Protein AF-A0A7J2XX14-F1 (afdb_monomer_lite)

Sequence (65 aa):
FVIGMGACAIDGGIFWNSYNIVRPMDILPVNVFIPGCPPRPEAVAQAIIMLQRKIRKGELVKYED

Secondary structure (DSSP, 8-state):
--EEESTHHHH-GGGTT-TT---GGGTS--SEEE--SSPPHHHHHHHHHHHHHHHHTTTT-----

Radius of gyration: 13.13 Å; chains: 1; bounding box: 30×20×30 Å

Structure (mmCIF, N/CA/C/O backbone):
data_AF-A0A7J2XX14-F1
#
_entry.id   AF-A0A7J2XX14-F1
#
loop_
_atom_site.group_PDB
_atom_site.id
_atom_site.type_symbol
_atom_site.label_atom_id
_atom_site.label_alt_id
_atom_site.label_comp_id
_atom_site.label_asym_id
_atom_site.label_entity_id
_atom_site.label_seq_id
_atom_site.pdbx_PDB_ins_code
_atom_site.Cartn_x
_atom_site.Cartn_y
_atom_site.Cartn_z
_atom_site.occupancy
_atom_site.B_iso_or_equiv
_atom_site.auth_seq_id
_atom_site.auth_comp_id
_atom_site.auth_asym_id
_atom_site.auth_atom_id
_atom_site.pdbx_PDB_model_num
ATOM 1 N N . PHE A 1 1 ? -4.490 9.105 6.299 1.00 84.94 1 PHE A N 1
ATOM 2 C CA . PHE A 1 1 ? -4.587 7.659 6.018 1.00 84.94 1 PHE A CA 1
ATOM 3 C C . PHE A 1 1 ? -4.095 7.385 4.614 1.00 84.94 1 PHE A C 1
ATOM 5 O O . PHE A 1 1 ? -4.418 8.158 3.722 1.00 84.94 1 PHE A O 1
ATOM 12 N N . VAL A 1 2 ? -3.364 6.292 4.422 1.00 88.88 2 VAL A N 1
ATOM 13 C CA . VAL A 1 2 ? -2.844 5.850 3.127 1.00 88.88 2 VAL A CA 1
ATOM 14 C C . VAL A 1 2 ? -3.228 4.390 2.904 1.00 88.88 2 VAL A C 1
ATOM 16 O O . VAL A 1 2 ? -3.020 3.543 3.778 1.00 88.88 2 VAL A O 1
ATOM 19 N N . ILE A 1 3 ? -3.752 4.100 1.712 1.00 90.69 3 ILE A N 1
ATOM 20 C CA . ILE A 1 3 ? -3.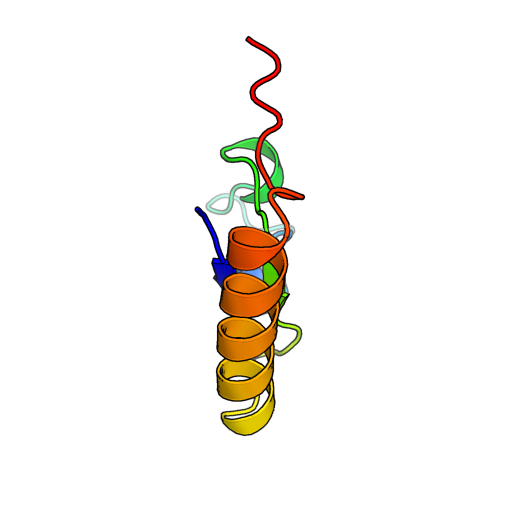970 2.740 1.220 1.00 90.69 3 ILE A CA 1
ATOM 21 C C . ILE A 1 3 ? -2.988 2.475 0.076 1.00 90.69 3 ILE A C 1
ATOM 23 O O . ILE A 1 3 ? -3.030 3.162 -0.942 1.00 90.69 3 ILE A O 1
ATOM 27 N N . GLY A 1 4 ? -2.135 1.464 0.230 1.00 91.94 4 GLY A N 1
ATOM 28 C CA . GLY A 1 4 ? -1.289 0.962 -0.852 1.00 91.94 4 GLY A CA 1
ATOM 29 C C . GLY A 1 4 ? -2.067 -0.057 -1.677 1.00 91.94 4 GLY A C 1
ATOM 30 O O . GLY A 1 4 ? -2.482 -1.086 -1.144 1.00 91.94 4 GLY A O 1
ATOM 31 N N . MET A 1 5 ? -2.297 0.227 -2.959 1.00 92.69 5 MET A N 1
ATOM 32 C CA . MET A 1 5 ? -3.082 -0.634 -3.844 1.00 92.69 5 MET A CA 1
ATOM 33 C C . MET A 1 5 ? -2.187 -1.372 -4.844 1.00 92.69 5 MET A C 1
ATOM 35 O O . MET A 1 5 ? -1.608 -0.767 -5.741 1.00 92.69 5 MET A O 1
ATOM 39 N N . GLY A 1 6 ? -2.130 -2.696 -4.720 1.00 91.94 6 GLY A N 1
ATOM 40 C CA . GLY A 1 6 ? -1.403 -3.572 -5.631 1.00 91.94 6 GLY A CA 1
ATOM 41 C C . GLY A 1 6 ? 0.108 -3.617 -5.394 1.00 91.94 6 GLY A C 1
ATOM 42 O O . GLY A 1 6 ? 0.679 -2.799 -4.679 1.00 91.94 6 GLY A O 1
ATOM 43 N N . ALA A 1 7 ? 0.768 -4.601 -6.007 1.00 90.50 7 ALA A N 1
ATOM 44 C CA . ALA A 1 7 ? 2.186 -4.896 -5.776 1.00 90.50 7 ALA A CA 1
ATOM 45 C C . ALA A 1 7 ? 3.108 -3.703 -6.085 1.00 90.50 7 ALA A C 1
ATOM 47 O O . ALA A 1 7 ? 4.092 -3.481 -5.380 1.00 90.50 7 ALA A O 1
ATOM 48 N N . CYS A 1 8 ? 2.753 -2.893 -7.088 1.00 91.38 8 CYS A N 1
ATOM 49 C CA . CYS A 1 8 ? 3.506 -1.693 -7.448 1.00 91.38 8 CYS A CA 1
ATOM 50 C C . CYS A 1 8 ? 3.556 -0.664 -6.309 1.00 91.38 8 CYS A C 1
ATOM 52 O O . CYS A 1 8 ? 4.579 -0.014 -6.123 1.00 91.38 8 CYS A O 1
ATOM 54 N N . ALA A 1 9 ? 2.484 -0.549 -5.521 1.00 89.75 9 ALA A N 1
ATOM 55 C CA . ALA A 1 9 ? 2.386 0.412 -4.428 1.00 89.75 9 ALA A CA 1
ATOM 56 C C . ALA A 1 9 ? 3.092 -0.036 -3.131 1.00 89.7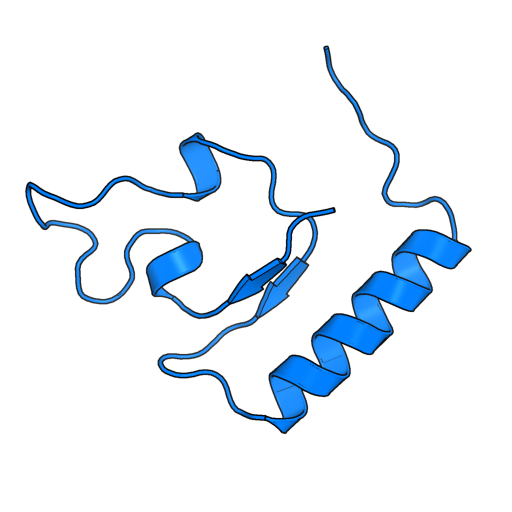5 9 ALA A C 1
ATOM 58 O O . ALA A 1 9 ? 3.159 0.757 -2.198 1.00 89.75 9 ALA A O 1
ATOM 59 N N . ILE A 1 10 ? 3.593 -1.278 -3.043 1.00 84.94 10 ILE A N 1
ATOM 60 C CA . ILE A 1 10 ? 4.432 -1.719 -1.909 1.00 84.94 10 ILE A CA 1
ATOM 61 C C . ILE A 1 10 ? 5.896 -1.437 -2.209 1.00 84.94 10 ILE A C 1
ATOM 63 O O . ILE A 1 10 ? 6.562 -0.716 -1.475 1.00 84.94 10 ILE A O 1
ATOM 67 N N . ASP A 1 11 ? 6.371 -2.043 -3.296 1.00 87.38 11 ASP A N 1
ATOM 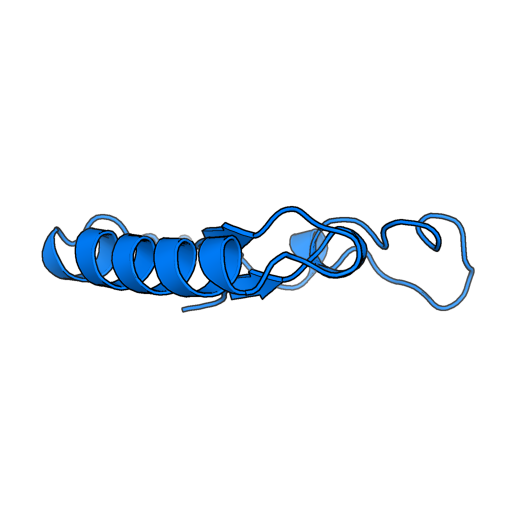68 C CA . ASP A 1 11 ? 7.793 -2.296 -3.529 1.00 87.38 11 ASP A CA 1
ATOM 69 C C . ASP A 1 11 ? 8.131 -2.208 -5.029 1.00 87.38 11 ASP A C 1
ATOM 71 O O . ASP A 1 11 ? 9.075 -2.808 -5.522 1.00 87.38 11 ASP A O 1
ATOM 75 N N . GLY A 1 12 ? 7.293 -1.521 -5.817 1.00 89.44 12 GLY A N 1
ATOM 76 C CA . GLY A 1 12 ? 7.467 -1.400 -7.269 1.00 89.44 12 GLY A CA 1
ATOM 77 C C . GLY A 1 12 ? 6.949 -2.591 -8.087 1.00 89.44 12 GLY A C 1
ATOM 78 O O . GLY A 1 12 ? 6.804 -2.483 -9.304 1.00 89.44 12 GLY A O 1
ATOM 79 N N . GLY A 1 13 ? 6.552 -3.693 -7.444 1.00 91.00 13 GLY A N 1
ATOM 80 C CA . GLY A 1 13 ? 5.871 -4.816 -8.094 1.00 91.00 13 GLY A CA 1
ATOM 81 C C . GLY A 1 13 ? 6.721 -5.444 -9.197 1.00 91.00 13 GLY A C 1
ATOM 82 O O . GLY A 1 13 ? 7.895 -5.728 -8.994 1.00 91.00 13 GLY A O 1
ATOM 83 N N . ILE A 1 14 ? 6.154 -5.637 -10.391 1.00 92.81 14 ILE A N 1
ATOM 84 C CA . ILE A 1 14 ? 6.914 -6.172 -11.538 1.00 92.81 14 ILE A CA 1
ATOM 85 C C . ILE A 1 14 ? 8.066 -5.255 -11.981 1.00 92.81 14 ILE A C 1
ATOM 87 O O . ILE A 1 14 ? 8.979 -5.704 -12.666 1.00 92.81 14 ILE A O 1
ATOM 91 N N . PHE A 1 15 ? 8.036 -3.984 -11.579 1.00 93.06 15 PHE A N 1
ATOM 92 C CA . PHE A 1 15 ? 9.006 -2.964 -11.958 1.00 93.06 15 PHE A CA 1
ATOM 93 C C . PHE A 1 15 ? 10.016 -2.652 -10.847 1.00 93.06 15 PHE A C 1
ATOM 95 O O . PHE A 1 15 ? 10.735 -1.666 -10.970 1.00 93.06 15 PHE A O 1
ATOM 102 N N . TRP A 1 16 ? 10.098 -3.463 -9.786 1.00 90.38 16 TRP A N 1
ATOM 103 C CA . TRP A 1 16 ? 10.918 -3.197 -8.593 1.00 90.38 16 TRP A CA 1
ATOM 104 C C . TRP A 1 16 ? 12.392 -2.837 -8.879 1.00 90.38 16 TRP A C 1
ATOM 106 O O . TRP A 1 16 ? 12.981 -2.066 -8.131 1.00 90.38 16 TRP A O 1
ATOM 116 N N . ASN A 1 17 ? 12.975 -3.343 -9.973 1.00 91.50 17 ASN A N 1
ATOM 117 C CA . ASN A 1 17 ? 14.360 -3.066 -10.387 1.00 91.50 17 ASN A CA 1
ATOM 118 C C . ASN A 1 17 ? 14.476 -2.040 -11.536 1.00 91.50 17 ASN A C 1
ATOM 120 O O . ASN A 1 17 ? 15.463 -2.015 -12.271 1.00 91.50 17 ASN A O 1
ATOM 124 N N . SER A 1 18 ? 13.439 -1.237 -11.772 1.00 93.19 18 SER A N 1
ATOM 125 C CA . SER A 1 18 ? 13.459 -0.221 -12.829 1.00 93.19 18 SER A CA 1
ATOM 126 C C . SER A 1 18 ? 14.084 1.071 -12.311 1.00 93.19 18 SER A C 1
ATOM 128 O O . SER A 1 18 ? 13.779 1.516 -11.209 1.00 93.19 18 SER A O 1
ATOM 130 N N . TYR A 1 19 ? 14.920 1.712 -13.130 1.00 93.75 19 TYR A N 1
ATOM 131 C CA . TYR A 1 19 ? 15.657 2.933 -12.767 1.00 93.75 19 TYR A CA 1
ATOM 132 C C . TYR A 1 19 ? 14.758 4.128 -12.406 1.00 93.75 19 TYR A C 1
ATOM 134 O O . TYR A 1 19 ? 15.209 5.092 -11.797 1.00 93.75 19 TYR A O 1
ATOM 142 N N . ASN A 1 20 ? 13.497 4.086 -12.826 1.00 91.88 20 ASN A N 1
ATOM 143 C CA . ASN A 1 20 ? 12.507 5.140 -12.660 1.00 91.88 20 ASN A CA 1
ATOM 144 C C . ASN A 1 20 ? 11.446 4.809 -11.600 1.00 91.88 20 ASN A C 1
ATOM 146 O O . ASN A 1 20 ? 10.418 5.487 -11.562 1.00 91.88 20 ASN A O 1
ATOM 150 N N . ILE A 1 21 ? 11.650 3.771 -10.781 1.00 91.12 21 ILE A N 1
ATOM 151 C CA . ILE A 1 21 ? 10.745 3.444 -9.679 1.00 91.12 21 ILE A CA 1
ATOM 152 C C . ILE A 1 21 ? 11.414 3.674 -8.332 1.00 91.12 21 ILE A C 1
ATOM 154 O O . ILE A 1 21 ? 12.604 3.445 -8.139 1.00 91.12 21 ILE A O 1
ATOM 158 N N . VAL A 1 22 ? 10.601 4.122 -7.387 1.00 89.50 22 VAL A N 1
ATOM 159 C CA . VAL A 1 22 ? 10.958 4.262 -5.982 1.00 89.50 22 VAL A CA 1
ATOM 160 C C . VAL A 1 22 ? 10.029 3.371 -5.176 1.00 89.50 22 VAL A C 1
ATOM 162 O O . VAL A 1 22 ? 8.862 3.217 -5.540 1.00 89.50 22 VAL A O 1
ATOM 165 N N . ARG A 1 23 ? 10.539 2.771 -4.098 1.00 85.00 23 ARG A N 1
ATOM 166 C CA . ARG A 1 23 ? 9.746 1.928 -3.200 1.00 85.00 23 ARG A CA 1
ATOM 167 C C . ARG A 1 23 ? 8.783 2.817 -2.412 1.00 85.00 23 ARG A C 1
ATOM 169 O O . ARG A 1 23 ? 9.241 3.589 -1.571 1.00 85.00 23 ARG A O 1
ATOM 176 N N . PRO A 1 24 ? 7.460 2.756 -2.655 1.00 80.94 24 PRO A N 1
ATOM 177 C CA . PRO A 1 24 ? 6.539 3.710 -2.037 1.00 80.94 24 PRO A CA 1
ATOM 178 C C . PRO A 1 24 ? 6.471 3.573 -0.512 1.00 80.94 24 PRO A C 1
ATOM 180 O O . PRO A 1 24 ? 6.224 4.563 0.172 1.00 80.94 24 PRO A O 1
ATOM 183 N N . MET A 1 25 ? 6.751 2.376 0.019 1.00 79.44 25 MET A N 1
ATOM 184 C CA . MET A 1 25 ? 6.845 2.122 1.460 1.00 79.44 25 MET A CA 1
ATOM 185 C C . MET A 1 25 ? 7.956 2.931 2.152 1.00 79.44 25 MET A C 1
ATOM 187 O O . MET A 1 25 ? 7.822 3.228 3.335 1.00 79.44 25 MET A O 1
ATOM 191 N N . ASP A 1 26 ? 8.995 3.338 1.416 1.00 84.44 26 ASP A N 1
ATOM 192 C CA . ASP A 1 26 ? 10.091 4.159 1.947 1.00 84.44 26 ASP A CA 1
ATOM 193 C C . ASP A 1 26 ? 9.753 5.664 1.950 1.00 84.44 26 ASP A C 1
ATOM 195 O O . ASP A 1 26 ? 10.439 6.448 2.599 1.00 84.44 26 ASP A O 1
ATOM 199 N N . ILE A 1 27 ? 8.713 6.092 1.218 1.00 88.06 27 ILE A N 1
ATOM 200 C CA . ILE A 1 27 ? 8.340 7.513 1.083 1.00 88.06 27 ILE A CA 1
ATOM 201 C C . ILE A 1 27 ? 7.267 7.908 2.090 1.00 88.06 27 ILE A C 1
ATOM 203 O O . ILE A 1 27 ? 7.288 9.017 2.622 1.00 88.06 27 ILE A O 1
ATOM 207 N N . LEU A 1 28 ? 6.273 7.044 2.291 1.00 86.00 28 LEU A N 1
ATOM 208 C CA . LEU A 1 28 ? 5.071 7.394 3.035 1.00 86.00 28 LEU A CA 1
ATOM 209 C C . LEU A 1 28 ? 4.535 6.205 3.847 1.00 86.00 28 LEU A C 1
ATOM 211 O O . LEU A 1 28 ? 4.480 5.082 3.340 1.00 86.00 28 LEU A O 1
ATOM 215 N N . PRO A 1 29 ? 4.081 6.433 5.094 1.00 86.75 29 PRO A N 1
ATOM 216 C CA . PRO A 1 29 ? 3.598 5.361 5.955 1.00 86.75 29 PRO A CA 1
ATOM 217 C C . PRO A 1 29 ? 2.240 4.834 5.470 1.00 86.75 29 PRO A C 1
ATOM 219 O O . PRO A 1 29 ? 1.216 5.522 5.519 1.00 86.75 29 PRO A O 1
ATOM 222 N N . VAL A 1 30 ? 2.213 3.580 5.013 1.00 85.81 30 VAL A N 1
ATOM 223 C CA . VAL A 1 30 ? 0.999 2.910 4.520 1.00 85.81 30 VAL A CA 1
ATOM 224 C C . VAL A 1 30 ? 0.216 2.278 5.680 1.00 85.81 30 VAL A C 1
ATOM 226 O O . VAL A 1 30 ? 0.755 1.481 6.442 1.00 85.81 30 VAL A O 1
ATOM 229 N N . ASN A 1 31 ? -1.086 2.571 5.806 1.00 87.62 31 ASN A N 1
ATOM 230 C CA . ASN A 1 31 ? -1.920 2.035 6.899 1.00 87.62 31 ASN A CA 1
ATOM 231 C C . ASN A 1 31 ? -2.569 0.681 6.573 1.00 87.62 31 ASN A C 1
ATOM 233 O O . ASN A 1 31 ? -2.812 -0.148 7.461 1.00 87.62 31 ASN A O 1
ATOM 237 N N . VAL A 1 32 ? -2.939 0.487 5.307 1.00 89.44 32 VAL A N 1
ATOM 238 C CA . VAL A 1 32 ? -3.567 -0.737 4.801 1.00 89.44 32 VAL A CA 1
ATOM 239 C C . VAL A 1 32 ? -2.99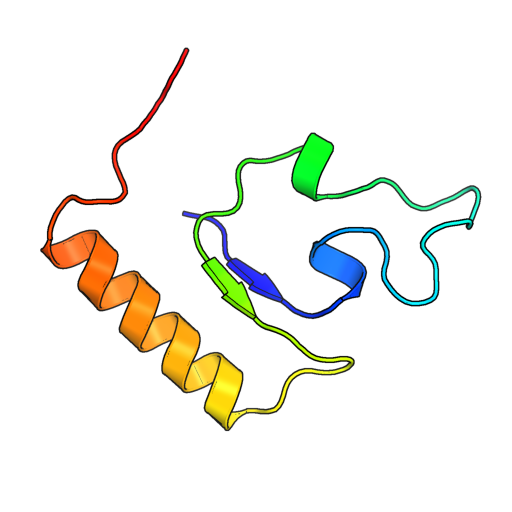8 -1.034 3.425 1.00 89.44 32 VAL A C 1
ATOM 241 O O . VAL A 1 32 ? -2.921 -0.148 2.576 1.00 89.44 32 VAL A O 1
ATOM 244 N N . PHE A 1 33 ? -2.631 -2.293 3.210 1.00 89.38 33 PHE A N 1
ATOM 245 C CA . PHE A 1 33 ? -2.141 -2.771 1.931 1.00 89.38 33 PHE A CA 1
ATOM 246 C C . PHE A 1 33 ? -3.146 -3.727 1.269 1.00 89.38 33 PHE A C 1
ATOM 248 O O . PHE A 1 33 ? -3.703 -4.598 1.939 1.00 89.38 33 PHE A O 1
ATOM 255 N N . ILE A 1 34 ? -3.372 -3.558 -0.038 1.00 93.75 34 ILE A N 1
ATOM 256 C CA . ILE A 1 34 ? -4.277 -4.377 -0.855 1.00 93.75 34 ILE A CA 1
ATOM 257 C C . ILE A 1 34 ? -3.450 -5.204 -1.847 1.00 93.75 34 ILE A C 1
ATOM 259 O O . ILE A 1 34 ? -2.930 -4.635 -2.811 1.00 93.75 34 ILE A O 1
ATOM 263 N N . PRO A 1 35 ? -3.347 -6.534 -1.685 1.00 89.81 35 PRO A N 1
ATOM 264 C CA . PRO A 1 35 ? -2.587 -7.369 -2.609 1.00 89.81 35 PRO A CA 1
ATOM 265 C C . PRO A 1 35 ? -3.261 -7.484 -3.985 1.00 89.81 35 PRO A C 1
ATOM 267 O O . PRO A 1 35 ? -4.480 -7.625 -4.088 1.00 89.81 35 PRO A O 1
ATOM 270 N N . GLY A 1 36 ? -2.449 -7.471 -5.049 1.00 91.56 36 GLY A N 1
ATOM 271 C CA . GLY A 1 36 ? -2.883 -7.766 -6.420 1.00 91.56 36 GLY A CA 1
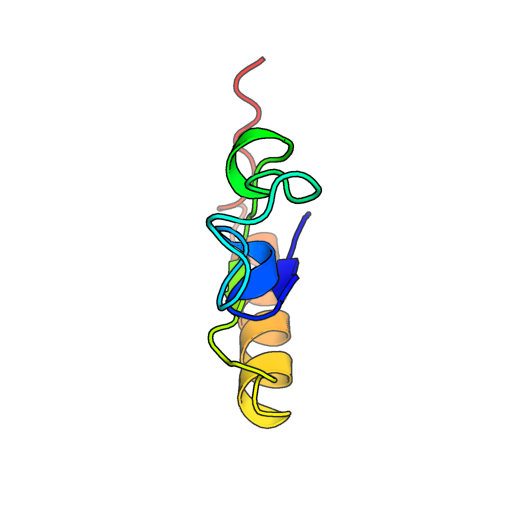ATOM 272 C C . GLY A 1 36 ? -2.071 -7.080 -7.523 1.00 91.56 36 GLY A C 1
ATOM 273 O O . GLY A 1 36 ? -1.256 -6.201 -7.251 1.00 91.56 36 GLY A O 1
ATOM 274 N N . CYS A 1 37 ? -2.290 -7.492 -8.776 1.00 92.19 37 CYS A N 1
ATOM 275 C CA . CYS A 1 37 ? -1.636 -6.928 -9.964 1.00 92.19 37 CYS A CA 1
ATOM 276 C C . CYS A 1 37 ? -2.493 -7.133 -11.242 1.00 92.19 37 CYS A C 1
ATOM 278 O O . CYS A 1 37 ? -2.121 -7.945 -12.089 1.00 92.19 37 CYS A O 1
ATOM 280 N N . PRO A 1 38 ? -3.641 -6.438 -11.403 1.00 90.06 38 PRO A N 1
ATOM 281 C CA . PRO A 1 38 ? -4.270 -5.494 -10.471 1.00 90.06 38 PRO A CA 1
ATOM 282 C C . PRO A 1 38 ? -5.090 -6.202 -9.367 1.00 90.06 38 PRO A C 1
ATOM 284 O O . PRO A 1 38 ? -5.399 -7.390 -9.489 1.00 90.06 38 PRO A O 1
ATOM 287 N N . PRO A 1 39 ? -5.409 -5.526 -8.248 1.00 93.00 39 PRO A N 1
ATOM 288 C CA . PRO A 1 39 ? -6.210 -6.114 -7.177 1.00 93.00 39 PRO A CA 1
ATOM 289 C C . PRO A 1 39 ? -7.654 -6.356 -7.600 1.00 93.00 39 PRO A C 1
ATOM 291 O O . PRO A 1 39 ? -8.235 -5.603 -8.379 1.00 93.00 39 PRO A O 1
ATOM 294 N N . ARG A 1 40 ? -8.241 -7.418 -7.044 1.00 95.00 40 ARG A N 1
ATOM 295 C CA . ARG A 1 40 ? -9.645 -7.749 -7.283 1.00 95.00 40 ARG A CA 1
ATOM 296 C C . ARG A 1 40 ? -10.569 -6.710 -6.630 1.00 95.00 40 ARG A C 1
ATOM 298 O O . ARG A 1 40 ? -10.267 -6.276 -5.513 1.00 95.00 40 ARG A O 1
ATOM 305 N N . PRO A 1 41 ? -11.699 -6.343 -7.260 1.00 94.50 41 PRO A N 1
ATOM 306 C CA . PRO A 1 41 ? -12.636 -5.364 -6.703 1.00 94.50 41 PRO A CA 1
ATOM 307 C C . PRO A 1 41 ? -13.110 -5.705 -5.283 1.00 94.50 41 PRO A C 1
ATOM 309 O O . PRO A 1 41 ? -13.222 -4.827 -4.428 1.00 94.50 41 PRO A O 1
ATOM 312 N N . GLU A 1 42 ? -13.318 -6.989 -4.994 1.00 96.50 42 GLU A N 1
ATOM 313 C CA . GLU A 1 42 ? -13.741 -7.474 -3.681 1.00 96.50 42 GLU A CA 1
ATOM 314 C C . GLU A 1 42 ? -12.670 -7.221 -2.614 1.00 96.50 42 GLU A C 1
ATOM 316 O O . GLU A 1 42 ? -12.991 -6.824 -1.494 1.00 96.50 42 GLU A O 1
ATOM 321 N N . ALA A 1 43 ? -11.390 -7.385 -2.968 1.00 93.94 43 ALA A N 1
ATOM 322 C CA . ALA A 1 43 ? -10.272 -7.101 -2.071 1.00 93.94 43 ALA A CA 1
ATOM 323 C C . ALA A 1 43 ? -10.176 -5.601 -1.756 1.00 93.94 43 ALA A C 1
ATOM 325 O O . ALA A 1 43 ? -9.884 -5.220 -0.621 1.00 93.94 43 ALA A O 1
ATOM 326 N N . VAL A 1 44 ? -10.485 -4.741 -2.734 1.00 94.62 44 VAL A N 1
ATOM 327 C CA . VAL A 1 44 ? -10.547 -3.288 -2.524 1.00 94.62 44 VAL A CA 1
ATOM 328 C C . VAL A 1 44 ? -11.678 -2.923 -1.562 1.00 94.62 44 VAL A C 1
ATOM 330 O O . VAL A 1 44 ? -11.447 -2.198 -0.593 1.00 94.62 44 VAL A O 1
ATOM 333 N N . ALA A 1 45 ? -12.879 -3.469 -1.767 1.00 95.12 45 ALA A N 1
ATOM 334 C CA . ALA A 1 45 ? -14.012 -3.235 -0.874 1.00 95.12 45 ALA A CA 1
ATOM 335 C C . ALA A 1 45 ? -13.721 -3.707 0.563 1.00 95.12 45 ALA A C 1
ATOM 337 O O . ALA A 1 45 ? -13.970 -2.977 1.527 1.00 95.12 45 ALA A O 1
ATOM 338 N N . GLN A 1 46 ? -13.127 -4.896 0.718 1.00 94.56 46 GLN A N 1
ATOM 339 C CA . GLN A 1 46 ? -12.721 -5.420 2.023 1.00 94.56 46 GLN A CA 1
ATOM 340 C C . GLN A 1 46 ? -11.696 -4.518 2.714 1.00 94.56 46 GLN A C 1
ATOM 342 O O . GLN A 1 46 ? -11.843 -4.228 3.902 1.00 94.56 46 GLN A O 1
ATOM 347 N N . ALA A 1 47 ? -10.697 -4.021 1.986 1.00 93.56 47 ALA A N 1
ATOM 348 C CA . ALA A 1 47 ? -9.678 -3.140 2.543 1.00 93.56 47 ALA A CA 1
ATOM 349 C C . ALA A 1 47 ? -10.248 -1.804 3.041 1.00 93.56 47 ALA A C 1
ATOM 351 O O . ALA A 1 47 ? -9.843 -1.326 4.102 1.00 93.56 47 ALA A O 1
ATOM 352 N N . ILE A 1 48 ? -11.229 -1.232 2.334 1.00 93.94 48 ILE A N 1
ATOM 353 C CA . ILE A 1 48 ? -11.927 -0.014 2.773 1.00 93.94 48 ILE A CA 1
ATOM 354 C C . ILE A 1 48 ? -12.686 -0.276 4.079 1.00 93.94 48 ILE A C 1
ATOM 356 O O . ILE A 1 48 ? -12.571 0.502 5.028 1.00 93.94 48 ILE A O 1
ATOM 360 N N . ILE A 1 49 ? -13.408 -1.397 4.173 1.00 94.88 49 ILE A N 1
ATOM 361 C CA . ILE A 1 49 ? -14.125 -1.785 5.399 1.00 94.88 49 ILE A CA 1
ATOM 362 C C . ILE A 1 49 ? -13.139 -2.014 6.554 1.00 94.88 49 ILE A C 1
ATOM 364 O O . ILE A 1 49 ? -13.389 -1.592 7.686 1.00 94.88 49 ILE A O 1
ATOM 368 N N . MET A 1 50 ? -12.000 -2.658 6.290 1.00 91.94 50 MET A N 1
ATOM 369 C CA . MET A 1 50 ? -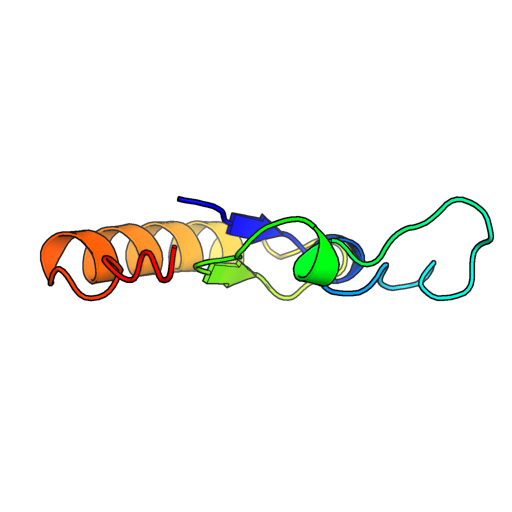10.942 -2.857 7.283 1.00 91.94 50 MET A CA 1
ATOM 370 C C . MET A 1 50 ? -10.363 -1.526 7.763 1.00 91.94 50 MET A C 1
ATOM 372 O O . MET A 1 50 ? -10.209 -1.344 8.970 1.00 91.94 50 MET A O 1
ATOM 376 N N . LEU A 1 51 ? -10.100 -0.579 6.858 1.00 92.25 51 LEU A N 1
ATOM 377 C CA . LEU A 1 51 ? -9.633 0.756 7.222 1.00 92.25 51 LEU A CA 1
ATOM 378 C C . LEU A 1 51 ? -10.655 1.469 8.114 1.00 92.25 51 LEU A C 1
ATOM 380 O O . LEU A 1 51 ? -10.297 1.945 9.188 1.00 92.25 51 LEU A O 1
ATOM 384 N N . GLN A 1 52 ? -11.934 1.474 7.729 1.00 92.75 52 GLN A N 1
ATOM 385 C CA . GLN A 1 52 ? -13.005 2.067 8.537 1.00 92.75 52 GLN A CA 1
ATOM 386 C C . GLN A 1 52 ? -13.083 1.447 9.940 1.00 92.75 52 GLN A C 1
ATOM 388 O O . GLN A 1 52 ? -13.241 2.167 10.926 1.00 92.75 52 GLN A O 1
ATOM 393 N N . ARG A 1 53 ? -12.939 0.119 10.057 1.00 92.38 53 ARG A N 1
ATOM 394 C CA . ARG A 1 53 ? -12.909 -0.576 11.354 1.00 92.38 53 ARG A CA 1
ATOM 395 C C . ARG A 1 53 ? -11.714 -0.152 12.202 1.00 92.38 53 ARG A C 1
ATOM 397 O O . ARG A 1 53 ? -11.900 0.148 13.376 1.00 92.38 53 ARG A O 1
ATOM 404 N N . LYS A 1 54 ? -10.518 -0.090 11.615 1.00 88.19 54 LYS A N 1
ATOM 405 C CA . LYS A 1 54 ? -9.304 0.342 12.318 1.00 88.19 54 LYS A CA 1
ATOM 406 C C . LYS A 1 54 ? -9.400 1.796 12.803 1.00 88.19 54 LYS A C 1
ATOM 408 O O . LYS A 1 54 ? -8.996 2.087 13.924 1.00 88.19 54 LYS A O 1
ATOM 413 N N . ILE A 1 55 ? -9.998 2.686 12.002 1.00 90.06 55 ILE A N 1
ATOM 414 C CA . ILE A 1 55 ? -10.260 4.084 12.390 1.00 90.06 55 ILE A CA 1
ATOM 415 C C . ILE A 1 55 ? -11.209 4.141 13.590 1.00 90.06 55 ILE A C 1
ATOM 417 O O . ILE A 1 55 ? -10.909 4.807 14.575 1.00 90.06 55 ILE A O 1
ATOM 421 N N . ARG A 1 56 ? -12.326 3.402 13.548 1.00 91.50 56 ARG A N 1
ATOM 422 C CA . ARG A 1 56 ? -13.308 3.369 14.648 1.00 91.50 56 ARG A CA 1
ATOM 423 C C . ARG A 1 56 ? -12.730 2.852 15.964 1.00 91.50 56 ARG A C 1
ATOM 425 O O . ARG A 1 56 ? -13.196 3.259 17.019 1.00 91.50 56 ARG A O 1
ATOM 432 N N . LYS A 1 57 ? -11.741 1.960 15.904 1.00 90.50 57 LYS A N 1
ATOM 433 C CA . LYS A 1 57 ? -11.050 1.435 17.087 1.00 90.50 57 LYS A CA 1
ATOM 434 C C . LYS A 1 57 ? -9.932 2.344 17.614 1.00 90.50 57 LYS A C 1
ATOM 436 O O . LYS A 1 57 ? -9.370 2.040 18.657 1.00 90.50 57 LYS A O 1
ATOM 441 N N . GLY A 1 58 ? -9.573 3.414 16.900 1.00 85.19 58 GLY A N 1
ATOM 442 C CA . GLY A 1 58 ? -8.443 4.277 17.266 1.00 85.19 58 GLY A CA 1
ATOM 443 C C . GLY A 1 58 ? -7.059 3.642 17.057 1.00 85.19 58 GLY A C 1
ATOM 444 O O . GLY A 1 58 ? -6.059 4.214 17.469 1.00 85.19 58 GLY A O 1
ATOM 445 N N . GLU A 1 59 ? -6.970 2.489 16.384 1.00 80.56 59 GLU A N 1
ATOM 446 C CA . GLU A 1 59 ? -5.729 1.703 16.226 1.00 80.56 59 GLU A CA 1
ATOM 447 C C . GLU A 1 59 ? -4.707 2.336 15.259 1.00 80.56 59 GLU A C 1
ATOM 449 O O . GLU A 1 59 ? -3.593 1.838 15.121 1.00 80.56 59 GLU A O 1
ATOM 454 N N . LEU A 1 60 ? -5.076 3.406 14.546 1.00 69.75 60 LEU A N 1
ATOM 455 C CA . LEU A 1 60 ? -4.263 4.007 13.477 1.00 69.75 60 LEU A CA 1
ATOM 456 C C . LEU A 1 60 ? -3.634 5.358 13.839 1.00 69.75 60 LEU A C 1
ATOM 458 O O . LEU A 1 60 ? -3.147 6.053 12.950 1.00 69.75 60 LEU A O 1
ATOM 462 N N . VAL A 1 61 ? -3.609 5.720 15.123 1.00 56.47 61 VAL A N 1
ATOM 463 C CA . VAL A 1 61 ? -2.871 6.893 15.609 1.00 56.47 61 VAL A CA 1
ATOM 464 C C . VAL A 1 61 ? -1.501 6.440 16.114 1.00 56.47 61 VAL A C 1
ATOM 466 O O . VAL A 1 61 ? -1.302 6.203 17.300 1.00 56.47 61 VAL A O 1
ATOM 469 N N . LYS A 1 62 ? -0.552 6.301 15.191 1.00 53.84 62 LYS A N 1
ATOM 470 C CA . LYS A 1 62 ? 0.876 6.413 15.497 1.00 53.84 62 LYS A CA 1
ATOM 471 C C . LYS A 1 62 ? 1.463 7.452 14.554 1.00 53.84 62 LYS A C 1
ATOM 473 O O . LYS A 1 62 ? 1.666 7.167 13.378 1.00 53.84 62 LYS A O 1
ATOM 478 N N . TYR A 1 63 ? 1.643 8.660 15.071 1.00 50.69 63 TYR A N 1
ATOM 479 C CA . TYR A 1 63 ? 2.646 9.588 14.569 1.00 50.69 63 TYR A CA 1
ATOM 480 C C . TYR A 1 63 ? 3.856 9.366 15.477 1.00 50.69 63 TYR A C 1
ATOM 482 O O . TYR A 1 63 ? 3.790 9.693 16.660 1.00 50.69 63 TYR A O 1
ATOM 490 N N . GLU A 1 64 ? 4.888 8.702 14.966 1.00 45.72 64 GLU A N 1
ATOM 491 C CA . GLU A 1 64 ? 6.244 8.897 15.480 1.00 45.72 64 GLU A CA 1
ATOM 492 C C . GLU A 1 64 ? 6.849 9.984 14.579 1.00 45.72 64 GLU A C 1
ATOM 494 O O . GLU A 1 64 ? 6.973 9.764 13.374 1.00 45.72 64 GLU A O 1
ATOM 499 N N . ASP A 1 65 ? 7.058 11.148 15.211 1.00 36.66 65 ASP A N 1
ATOM 500 C CA . ASP A 1 65 ? 7.597 12.454 14.772 1.00 36.66 65 ASP A CA 1
ATOM 501 C C . ASP A 1 65 ? 6.955 13.169 13.563 1.00 36.66 65 ASP A C 1
ATOM 503 O O . ASP A 1 65 ? 7.319 12.913 12.393 1.00 36.66 65 ASP A O 1
#

Foldseek 3Di:
DAEQFEPCSAQNRVCNPPPPHDGNVVVDPHPYYQYDPHGDPVSVVVRVVVVVVCVVVVVPPDDPD

pLDDT: mean 86.78, std 11.99, range [36.66, 96.5]